Protein AF-A0A955LQI9-F1 (afdb_monomer)

Mean predicted aligned error: 2.74 Å

Sequence (121 aa):
MIKDRIQRLIEAYTDDREILDLICSAVKACHKYIAAVVDSELVIMTAKHTLDPDDYRTAVSEADKKRTLVHNNLISEVGILNRLCVKAGVPVVFEGNIGNRVEVGELAKVLTYQLYDARRM

Nearest PDB structures (foldseek):
  2rdc-assembly1_A  TM=7.954E-01  e=1.177E-04  Geobacter sulfurreducens PCA
  1sj7-assembly2_B  TM=5.531E-01  e=3.960E-01  Mus musculus
  3mxz-assembly1_A  TM=4.331E-01  e=1.523E-01  Arabidopsis thaliana
  1ez3-assembly1_A  TM=5.678E-01  e=3.680E+00  Rattus norvegicus
  5xns-assembly1_A  TM=5.152E-01  e=5.627E+00  Pyrococcus furiosus DSM 3638

Secondary structure (DSSP, 8-state):
-HHHHHHHHHHHTTT-HHHHHHHHHHHHHHHHHHHHHHHHHHHHHHHHHHS-HHHHHHHHHHHHHHHHHHHHHHHHHHHHHHHHHHHHTS--S--S-TT-HHHHHHHHHHHHHHHHHT---

Structure (mmCIF, N/CA/C/O backbone):
data_AF-A0A955LQI9-F1
#
_entry.id   AF-A0A955LQI9-F1
#
loop_
_atom_site.group_PDB
_atom_site.id
_atom_site.type_symbol
_atom_site.label_atom_id
_atom_site.label_alt_id
_atom_site.label_comp_id
_atom_site.label_asym_id
_atom_site.label_entity_id
_atom_site.label_seq_id
_atom_site.pdbx_PDB_ins_code
_atom_site.Cartn_x
_atom_site.Cartn_y
_atom_site.Cartn_z
_atom_site.occupancy
_atom_site.B_iso_or_equiv
_atom_site.auth_seq_id
_atom_site.auth_comp_id
_atom_site.auth_asym_id
_atom_site.auth_atom_id
_atom_site.pdbx_PDB_model_num
ATOM 1 N N . MET A 1 1 ? -8.921 -13.389 8.782 1.00 91.00 1 MET A N 1
ATOM 2 C CA . MET A 1 1 ? -8.196 -12.790 7.636 1.00 91.00 1 MET A CA 1
ATOM 3 C C . MET A 1 1 ? -7.676 -11.404 8.018 1.00 91.00 1 MET A C 1
ATOM 5 O O . MET A 1 1 ? -8.140 -10.863 9.018 1.00 91.00 1 MET A O 1
ATOM 9 N N . ILE A 1 2 ? -6.728 -10.823 7.268 1.00 94.75 2 ILE A N 1
ATOM 10 C CA . ILE A 1 2 ? -6.221 -9.460 7.548 1.00 94.75 2 ILE A CA 1
ATOM 11 C C . ILE A 1 2 ? -7.354 -8.449 7.359 1.00 94.75 2 ILE A C 1
ATOM 13 O O . ILE A 1 2 ? -7.557 -7.586 8.208 1.00 94.75 2 ILE A O 1
ATOM 17 N N . LYS A 1 3 ? -8.163 -8.6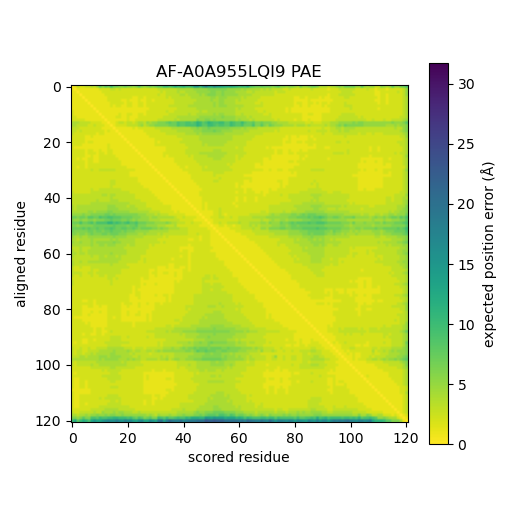23 6.306 1.00 95.56 3 LYS A N 1
ATOM 18 C CA . LYS A 1 3 ? -9.377 -7.834 6.077 1.00 95.56 3 LYS A CA 1
ATOM 19 C C . LYS A 1 3 ? -10.298 -7.804 7.306 1.00 95.56 3 LYS A C 1
ATOM 21 O O . LYS A 1 3 ? -10.766 -6.736 7.673 1.00 95.56 3 LYS A O 1
ATOM 26 N N . ASP A 1 4 ? -10.511 -8.934 7.984 1.00 96.38 4 ASP A N 1
ATOM 27 C CA . ASP A 1 4 ? -11.376 -8.980 9.177 1.00 96.38 4 ASP A CA 1
ATOM 28 C C . ASP A 1 4 ? -10.779 -8.216 10.366 1.00 96.38 4 ASP A C 1
ATOM 30 O O . ASP A 1 4 ? -11.507 -7.744 11.233 1.00 96.38 4 ASP A O 1
ATOM 34 N N . ARG A 1 5 ? -9.446 -8.119 10.455 1.00 97.06 5 ARG A N 1
ATOM 35 C CA . ARG A 1 5 ? -8.772 -7.303 11.479 1.00 97.06 5 ARG A CA 1
ATOM 36 C C . ARG A 1 5 ? -8.961 -5.813 11.182 1.00 97.06 5 ARG A C 1
ATOM 38 O O . ARG A 1 5 ? -9.276 -5.057 12.092 1.00 97.06 5 ARG A O 1
ATOM 45 N N . ILE A 1 6 ? -8.864 -5.419 9.909 1.00 97.38 6 ILE A N 1
ATOM 46 C CA . ILE A 1 6 ? -9.195 -4.058 9.455 1.00 97.38 6 ILE A CA 1
ATOM 47 C C . ILE A 1 6 ? -10.665 -3.726 9.731 1.00 97.38 6 ILE A C 1
ATOM 49 O O . ILE A 1 6 ? -10.950 -2.658 10.258 1.00 97.38 6 ILE A O 1
ATOM 53 N N . GLN A 1 7 ? -11.589 -4.643 9.436 1.00 96.88 7 GLN A N 1
ATOM 54 C CA . GLN A 1 7 ? -13.018 -4.452 9.692 1.00 96.88 7 GLN A CA 1
ATOM 55 C C . GLN A 1 7 ? -13.301 -4.205 11.182 1.00 96.88 7 GLN A C 1
ATOM 57 O O . GLN A 1 7 ? -13.976 -3.239 11.517 1.00 96.88 7 GLN A O 1
ATOM 62 N N . ARG A 1 8 ? -12.709 -5.007 12.078 1.00 97.62 8 ARG A N 1
ATOM 63 C CA . ARG A 1 8 ? -12.818 -4.789 13.532 1.00 97.62 8 ARG A CA 1
ATOM 64 C C . ARG A 1 8 ? -12.262 -3.436 13.970 1.00 97.62 8 ARG A C 1
ATOM 66 O O . ARG A 1 8 ? -12.823 -2.803 14.854 1.00 97.62 8 ARG A O 1
ATOM 73 N N . LEU A 1 9 ? -11.152 -3.000 13.373 1.00 98.12 9 LEU A N 1
ATOM 74 C CA . LEU A 1 9 ? -10.575 -1.690 13.670 1.00 98.12 9 LEU A CA 1
ATOM 75 C C . LEU A 1 9 ? -11.504 -0.550 13.228 1.00 98.12 9 LEU A C 1
ATOM 77 O O . LEU A 1 9 ? -11.673 0.410 13.969 1.00 98.12 9 LEU A O 1
ATOM 81 N N . ILE A 1 10 ? -12.117 -0.670 12.047 1.00 98.06 10 ILE A N 1
ATOM 82 C CA . ILE A 1 10 ? -13.113 0.287 11.545 1.00 98.06 10 ILE A CA 1
ATOM 83 C C . ILE A 1 10 ? -14.312 0.357 12.499 1.00 98.06 10 ILE A C 1
ATOM 85 O O . ILE A 1 10 ? -14.731 1.447 12.871 1.00 98.06 10 ILE A O 1
ATOM 89 N N . GLU A 1 11 ? -14.828 -0.791 12.938 1.00 98.06 11 GLU A N 1
ATOM 90 C CA . GLU A 1 11 ? -15.950 -0.867 13.884 1.00 98.06 11 GLU A CA 1
ATOM 91 C C . GLU A 1 11 ? -15.620 -0.218 15.234 1.00 98.06 11 GLU A C 1
ATOM 93 O O . GLU A 1 11 ? -16.458 0.480 15.799 1.00 98.06 11 GLU A O 1
ATOM 98 N N . ALA A 1 12 ? -14.387 -0.376 15.726 1.00 98.06 12 ALA A N 1
ATOM 99 C CA . ALA A 1 12 ? -13.943 0.240 16.976 1.00 98.06 12 ALA A CA 1
ATOM 100 C C . ALA A 1 12 ? -13.844 1.778 16.919 1.00 98.06 12 ALA A C 1
ATOM 102 O O . ALA A 1 12 ? -13.828 2.425 17.964 1.00 98.06 12 ALA A O 1
ATOM 103 N N . TYR A 1 13 ? -13.788 2.357 15.718 1.00 97.94 13 TYR A N 1
ATOM 104 C CA . TYR A 1 13 ? -13.705 3.799 15.479 1.00 97.94 13 TYR A CA 1
ATOM 105 C C . TYR A 1 13 ? -14.885 4.320 14.644 1.00 97.94 13 TYR A C 1
ATOM 107 O O . TYR A 1 13 ? -14.755 5.329 13.958 1.00 97.94 13 TYR A O 1
ATOM 115 N N . THR A 1 14 ? -16.044 3.650 14.685 1.00 96.50 14 THR A N 1
ATOM 116 C CA . THR A 1 14 ? -17.167 3.940 13.773 1.00 96.50 14 THR A CA 1
ATOM 117 C C . THR A 1 14 ? -17.687 5.383 13.834 1.00 96.50 14 THR A C 1
ATOM 119 O O . THR A 1 14 ? -18.210 5.874 12.836 1.00 96.50 14 THR A O 1
ATOM 122 N N . ASP A 1 15 ? -17.523 6.061 14.972 1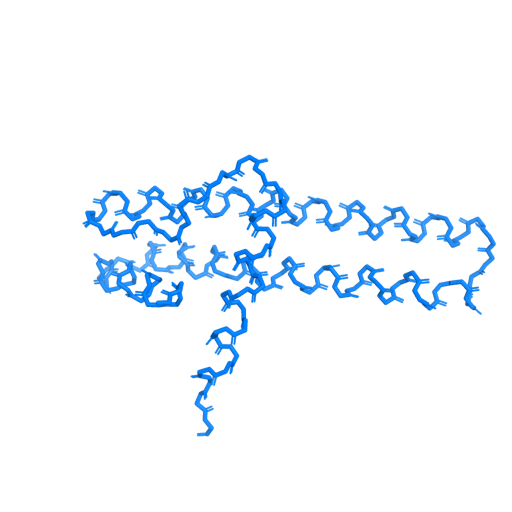.00 96.62 15 ASP A N 1
ATOM 123 C CA . ASP A 1 15 ? -17.975 7.442 15.190 1.00 96.62 15 ASP A CA 1
ATOM 124 C C . ASP A 1 15 ? -16.843 8.481 15.050 1.00 96.62 15 ASP A C 1
ATOM 126 O O . ASP A 1 15 ? -17.084 9.683 15.162 1.00 96.62 15 ASP A O 1
ATOM 130 N N . ASP A 1 16 ? -15.608 8.044 14.779 1.00 97.88 16 ASP A N 1
ATOM 131 C CA . ASP A 1 16 ? -14.435 8.911 14.638 1.00 97.88 16 ASP A CA 1
ATOM 132 C C . ASP A 1 16 ? -14.003 9.004 13.170 1.00 97.88 16 ASP A C 1
ATOM 134 O O . ASP A 1 16 ? -13.181 8.235 12.665 1.00 97.88 16 ASP A O 1
ATOM 138 N N . ARG A 1 17 ? -14.577 9.979 12.460 1.00 97.38 17 ARG A N 1
ATOM 139 C CA . ARG A 1 17 ? -14.330 10.175 11.026 1.00 97.38 17 ARG A CA 1
ATOM 140 C C . ARG A 1 17 ? -12.855 10.413 10.695 1.00 97.38 17 ARG A C 1
ATOM 142 O O . ARG A 1 17 ? -12.389 9.920 9.671 1.00 97.38 17 ARG A O 1
ATOM 149 N N . GLU A 1 18 ? -12.128 11.147 11.534 1.00 98.06 18 GLU A N 1
ATOM 150 C CA . GLU A 1 18 ? -10.716 11.454 11.284 1.00 98.06 18 GLU A CA 1
ATOM 151 C C . GLU A 1 18 ? -9.861 10.186 11.367 1.00 98.06 18 GLU A C 1
ATOM 153 O O . GLU A 1 18 ? -9.005 9.944 10.509 1.00 98.06 18 GLU A O 1
ATOM 158 N N . ILE A 1 19 ? -10.134 9.326 12.353 1.00 98.06 19 ILE A N 1
ATOM 159 C CA . ILE A 1 19 ? -9.455 8.035 12.466 1.00 98.06 19 ILE A CA 1
ATOM 160 C C . ILE A 1 19 ? -9.864 7.093 11.328 1.00 98.06 19 ILE A C 1
ATOM 162 O O . ILE A 1 19 ? -9.003 6.397 10.785 1.00 98.06 19 ILE A O 1
ATOM 166 N N . LEU A 1 20 ? -11.130 7.088 10.905 1.00 98.44 20 LEU A N 1
ATOM 167 C CA . LEU A 1 20 ? -11.571 6.299 9.749 1.00 98.44 20 LEU A CA 1
ATOM 168 C C . LEU A 1 20 ? -10.865 6.722 8.451 1.00 98.44 20 LEU A C 1
ATOM 170 O O . LEU A 1 20 ? -10.429 5.858 7.681 1.00 98.44 20 LEU A O 1
ATOM 174 N N . ASP A 1 21 ? -10.689 8.025 8.224 1.00 98.12 21 ASP A N 1
ATOM 175 C CA . ASP A 1 21 ? -9.942 8.550 7.076 1.00 98.12 21 ASP A CA 1
ATOM 176 C C . ASP A 1 21 ? -8.462 8.139 7.138 1.00 98.12 21 ASP A C 1
ATOM 178 O O . ASP A 1 21 ? -7.882 7.727 6.124 1.00 98.12 21 ASP A O 1
ATOM 182 N N . LEU A 1 22 ? -7.865 8.153 8.334 1.00 97.88 22 LEU A N 1
ATOM 183 C CA . LEU A 1 22 ? -6.503 7.674 8.562 1.00 97.88 22 LEU A CA 1
ATOM 184 C C . LEU A 1 22 ? -6.363 6.168 8.280 1.00 97.88 22 LEU A C 1
ATOM 186 O O . LEU A 1 22 ? -5.446 5.765 7.563 1.00 97.88 22 LEU A O 1
ATOM 190 N N . ILE A 1 23 ? -7.291 5.336 8.770 1.00 98.25 23 ILE A N 1
ATOM 191 C CA . ILE A 1 23 ? -7.325 3.890 8.484 1.00 98.25 23 ILE A CA 1
ATOM 192 C C . ILE A 1 23 ? -7.438 3.659 6.973 1.00 98.25 23 ILE A C 1
ATOM 194 O O . ILE A 1 23 ? -6.697 2.852 6.408 1.00 98.25 23 ILE A O 1
ATOM 198 N N . CYS A 1 24 ? -8.326 4.388 6.295 1.00 97.62 24 CYS A N 1
ATOM 199 C CA . CYS A 1 24 ? -8.505 4.298 4.848 1.00 97.62 24 CYS A CA 1
ATOM 200 C C . CYS A 1 24 ? -7.223 4.675 4.087 1.00 97.62 24 CYS A C 1
ATOM 202 O O . CYS A 1 24 ? -6.828 3.968 3.154 1.00 97.62 24 CYS A O 1
ATOM 204 N N . SER A 1 25 ? -6.540 5.752 4.492 1.00 97.56 25 SER A N 1
ATOM 205 C CA . SER A 1 25 ? -5.250 6.157 3.916 1.00 97.56 25 SER A CA 1
ATOM 206 C C . SER A 1 25 ? -4.183 5.073 4.089 1.00 97.56 25 SER A C 1
ATOM 208 O O . SER A 1 25 ? -3.519 4.699 3.115 1.00 97.56 25 SER A O 1
ATOM 210 N N . ALA A 1 26 ? -4.081 4.503 5.290 1.00 97.19 26 ALA A N 1
ATOM 211 C CA . ALA A 1 26 ? -3.118 3.454 5.590 1.00 97.19 26 ALA A CA 1
ATOM 212 C C . ALA A 1 26 ? -3.387 2.173 4.783 1.00 97.19 26 ALA A C 1
ATOM 214 O O . ALA A 1 26 ? -2.473 1.598 4.194 1.00 97.19 26 ALA A O 1
ATOM 215 N N . VAL A 1 27 ? -4.652 1.758 4.650 1.00 97.62 27 VAL A N 1
ATOM 216 C CA . VAL A 1 27 ? -5.035 0.617 3.799 1.00 97.62 27 VAL A CA 1
ATOM 217 C C . VAL A 1 27 ? -4.727 0.894 2.323 1.00 97.62 27 VAL A C 1
ATOM 219 O O . VAL A 1 27 ? -4.231 0.012 1.619 1.00 97.62 27 VAL A O 1
ATOM 222 N N . LYS A 1 28 ? -4.939 2.125 1.837 1.00 98.06 28 LYS A N 1
ATOM 223 C CA . LYS A 1 28 ? -4.553 2.523 0.471 1.00 98.06 28 LYS A CA 1
ATOM 224 C C . LYS A 1 28 ? -3.042 2.443 0.241 1.00 98.06 28 LYS A C 1
ATOM 226 O O . LYS A 1 28 ? -2.633 2.216 -0.897 1.00 98.06 28 LYS A O 1
ATOM 231 N N . ALA A 1 29 ? -2.208 2.598 1.271 1.00 98.19 29 ALA A N 1
ATOM 232 C CA . ALA A 1 29 ? -0.760 2.441 1.140 1.00 98.19 29 ALA A CA 1
ATOM 233 C C . ALA A 1 29 ? -0.361 1.015 0.718 1.00 98.19 29 ALA A C 1
ATOM 235 O O . ALA A 1 29 ? 0.569 0.863 -0.074 1.00 98.19 29 ALA A O 1
ATOM 236 N N . CYS A 1 30 ? -1.107 -0.010 1.149 1.00 97.88 30 CYS A N 1
ATOM 237 C CA . CYS A 1 30 ? -0.920 -1.392 0.694 1.00 97.88 30 CYS A CA 1
ATOM 238 C C . CYS A 1 30 ? -1.110 -1.505 -0.822 1.00 97.88 30 CYS A C 1
ATOM 240 O O . CYS A 1 30 ? -0.221 -1.981 -1.525 1.00 97.88 30 CYS A O 1
ATOM 242 N N . HIS A 1 31 ? -2.228 -0.989 -1.343 1.00 96.94 31 HIS A N 1
ATOM 243 C CA . HIS A 1 31 ? -2.490 -0.984 -2.783 1.00 96.94 31 HIS A CA 1
ATOM 244 C C . HIS A 1 31 ? -1.438 -0.176 -3.558 1.00 96.94 31 HIS A C 1
ATOM 246 O O . HIS A 1 31 ? -0.930 -0.654 -4.570 1.00 96.94 31 HIS A O 1
ATOM 252 N N . LYS A 1 32 ? -1.065 1.016 -3.070 1.00 98.12 32 LYS A N 1
ATOM 253 C CA . LYS A 1 32 ? -0.030 1.855 -3.698 1.00 98.12 32 LYS A CA 1
ATOM 254 C C . LYS A 1 32 ? 1.305 1.122 -3.814 1.00 98.12 32 LYS A C 1
ATOM 256 O O . LYS A 1 32 ? 1.974 1.251 -4.835 1.00 98.12 32 LYS A O 1
ATOM 261 N N . TYR A 1 33 ? 1.691 0.355 -2.794 1.00 98.31 33 TYR A N 1
ATOM 262 C CA . TYR A 1 33 ? 2.902 -0.458 -2.849 1.00 98.31 33 TYR A CA 1
ATOM 263 C C . TYR A 1 33 ? 2.808 -1.560 -3.906 1.00 98.31 33 TYR A C 1
ATOM 265 O O . TYR A 1 33 ? 3.724 -1.688 -4.714 1.00 98.31 33 TYR A O 1
ATOM 273 N N . ILE A 1 34 ? 1.694 -2.295 -3.965 1.00 98.31 34 ILE A N 1
ATOM 274 C CA . ILE A 1 34 ? 1.493 -3.329 -4.992 1.00 98.31 34 ILE A CA 1
ATOM 275 C C . ILE A 1 34 ? 1.513 -2.730 -6.401 1.00 98.31 34 ILE A C 1
ATOM 277 O O . ILE A 1 34 ? 2.183 -3.272 -7.276 1.00 98.31 34 ILE A O 1
ATOM 281 N N . ALA A 1 35 ? 0.864 -1.584 -6.609 1.00 97.88 35 ALA A N 1
ATOM 282 C CA . ALA A 1 35 ? 0.930 -0.862 -7.875 1.00 97.88 35 ALA A CA 1
ATOM 283 C C . ALA A 1 35 ? 2.373 -0.459 -8.224 1.00 97.88 35 ALA A C 1
ATOM 285 O O . ALA A 1 35 ? 2.819 -0.708 -9.335 1.00 97.88 35 ALA A O 1
ATOM 286 N N . ALA A 1 36 ? 3.138 0.076 -7.265 1.00 98.19 36 ALA A N 1
ATOM 287 C CA . ALA A 1 36 ? 4.535 0.443 -7.491 1.00 98.19 36 ALA A CA 1
ATOM 288 C C . ALA A 1 36 ? 5.424 -0.765 -7.834 1.00 98.19 36 ALA A C 1
ATOM 290 O O . ALA A 1 36 ? 6.323 -0.631 -8.655 1.00 98.19 36 ALA A O 1
ATOM 291 N N . VAL A 1 37 ? 5.179 -1.937 -7.235 1.00 98.12 37 VAL A N 1
ATOM 292 C CA . VAL A 1 37 ? 5.875 -3.181 -7.603 1.00 98.12 37 VAL A CA 1
ATOM 293 C C . VAL A 1 37 ? 5.564 -3.556 -9.050 1.00 98.12 37 VAL A C 1
ATOM 295 O O . VAL A 1 37 ? 6.491 -3.783 -9.820 1.00 98.12 37 VAL A O 1
ATOM 298 N N . VAL A 1 38 ? 4.284 -3.574 -9.434 1.00 98.00 38 VAL A N 1
ATOM 299 C CA . VAL A 1 38 ? 3.867 -3.895 -10.809 1.00 98.00 38 VAL A CA 1
ATOM 300 C C . VAL A 1 38 ? 4.457 -2.899 -11.810 1.00 98.00 38 VAL A C 1
ATOM 302 O O . VAL A 1 38 ? 5.036 -3.324 -12.807 1.00 98.00 38 VAL A O 1
ATOM 305 N N . ASP A 1 39 ? 4.383 -1.597 -11.524 1.00 97.19 39 ASP A N 1
ATOM 306 C CA . ASP A 1 39 ? 4.987 -0.543 -12.346 1.00 97.19 39 ASP A CA 1
ATOM 307 C C . ASP A 1 39 ? 6.490 -0.789 -12.546 1.00 97.19 39 ASP A C 1
ATOM 309 O O . ASP A 1 39 ? 6.987 -0.703 -13.668 1.00 97.19 39 ASP A O 1
ATOM 313 N N . SER A 1 40 ? 7.226 -1.107 -11.473 1.00 96.50 40 SER A N 1
ATOM 314 C CA . SER A 1 40 ? 8.667 -1.370 -11.556 1.00 96.50 40 SER A CA 1
ATOM 315 C C . SER A 1 40 ? 8.990 -2.575 -12.434 1.00 96.50 40 SER A C 1
ATOM 317 O O . SER A 1 40 ? 9.888 -2.487 -13.271 1.00 96.50 40 SER A O 1
ATOM 319 N N . GLU A 1 41 ? 8.259 -3.679 -12.276 1.00 97.12 41 GLU A N 1
ATOM 320 C CA . GLU A 1 41 ? 8.456 -4.873 -13.106 1.00 97.12 41 GLU A CA 1
ATOM 321 C C . GLU A 1 41 ? 8.140 -4.581 -14.580 1.00 97.12 41 GLU A C 1
ATOM 323 O O . GLU A 1 41 ? 8.906 -4.959 -15.468 1.00 97.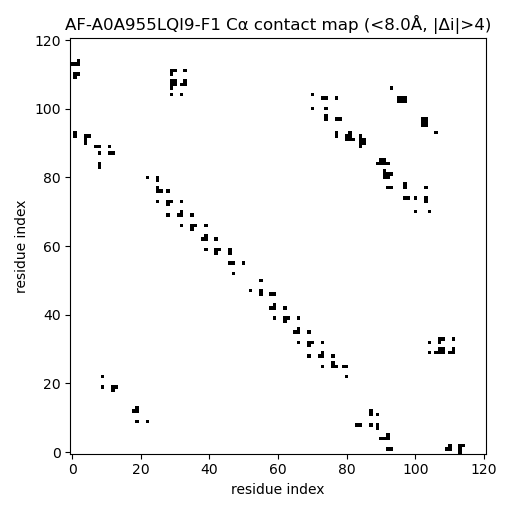12 41 GLU A O 1
ATOM 328 N N . LEU A 1 42 ? 7.073 -3.825 -14.860 1.00 96.94 42 LEU A N 1
ATOM 329 C CA . LEU A 1 42 ? 6.731 -3.412 -16.223 1.00 96.94 42 LEU A CA 1
ATOM 330 C C . LEU A 1 42 ? 7.812 -2.526 -16.852 1.00 96.94 42 LEU A C 1
ATOM 332 O O . LEU A 1 42 ? 8.150 -2.727 -18.021 1.00 96.94 42 LEU A O 1
ATOM 336 N N . VAL A 1 43 ? 8.392 -1.587 -16.097 1.00 96.88 43 VAL A N 1
ATOM 337 C CA . VAL A 1 43 ? 9.520 -0.768 -16.572 1.00 96.88 43 VAL A CA 1
ATOM 338 C C . VAL A 1 43 ? 10.699 -1.663 -16.945 1.00 96.88 43 VAL A C 1
ATOM 340 O O . VAL A 1 43 ? 11.206 -1.553 -18.057 1.00 96.88 43 VAL A O 1
ATOM 343 N N . ILE A 1 44 ? 11.095 -2.602 -16.082 1.00 94.38 44 ILE A N 1
ATOM 344 C CA . ILE A 1 44 ? 12.214 -3.522 -16.356 1.00 94.38 44 ILE A CA 1
ATOM 345 C C . ILE A 1 44 ? 11.941 -4.361 -17.614 1.00 94.38 44 ILE A C 1
ATOM 347 O O . ILE A 1 44 ? 12.823 -4.542 -18.457 1.00 94.38 44 ILE A O 1
ATOM 351 N N . MET A 1 45 ? 10.713 -4.859 -17.766 1.00 95.06 45 MET A N 1
ATOM 352 C CA . MET A 1 45 ? 10.321 -5.696 -18.899 1.00 95.06 45 MET A CA 1
ATOM 353 C C . MET A 1 45 ? 10.293 -4.938 -20.229 1.00 95.06 45 MET A C 1
ATOM 355 O O . MET A 1 45 ? 10.636 -5.520 -21.258 1.00 95.06 45 MET A O 1
ATOM 359 N N . THR A 1 46 ? 9.872 -3.672 -20.223 1.00 95.94 46 THR A N 1
ATOM 360 C CA . THR A 1 46 ? 9.638 -2.890 -21.448 1.00 95.94 46 THR A CA 1
ATOM 361 C C . THR A 1 46 ? 10.839 -2.037 -21.844 1.00 95.94 46 THR A C 1
ATOM 363 O O . THR A 1 46 ? 11.226 -2.053 -23.011 1.00 95.94 46 THR A O 1
ATOM 366 N N . ALA A 1 47 ? 11.495 -1.376 -20.886 1.00 94.88 47 ALA A N 1
ATOM 367 C CA . ALA A 1 47 ? 12.575 -0.422 -21.137 1.00 94.88 47 ALA A CA 1
ATOM 368 C C . ALA A 1 47 ? 13.764 -1.043 -21.883 1.00 94.88 47 ALA A C 1
ATOM 370 O O . ALA A 1 47 ? 14.342 -0.399 -22.752 1.00 94.88 47 ALA A O 1
ATOM 371 N N . LYS A 1 48 ? 14.084 -2.318 -21.623 1.00 91.88 48 LYS A N 1
ATOM 372 C CA . LYS A 1 48 ? 15.153 -3.049 -22.333 1.00 91.88 48 LYS A CA 1
ATOM 373 C C . LYS A 1 48 ? 14.934 -3.170 -23.848 1.00 91.88 48 LYS A C 1
ATOM 375 O O . LYS A 1 48 ? 15.857 -3.534 -24.568 1.00 91.88 48 LYS A O 1
ATOM 380 N N . HIS A 1 49 ? 13.705 -2.955 -24.317 1.00 95.12 49 HIS A N 1
ATOM 381 C CA . HIS A 1 49 ? 13.323 -3.047 -25.725 1.00 95.12 49 HIS A CA 1
ATOM 382 C C . HIS A 1 49 ? 13.094 -1.678 -26.368 1.00 95.12 49 HIS A C 1
ATOM 384 O O . HIS A 1 49 ? 13.016 -1.597 -27.591 1.00 95.12 49 HIS A O 1
ATOM 390 N N . THR A 1 50 ? 12.955 -0.622 -25.565 1.00 94.69 50 THR A N 1
ATOM 391 C CA . THR A 1 50 ? 12.535 0.704 -26.037 1.00 94.69 50 THR A CA 1
ATOM 392 C C . THR A 1 50 ? 13.561 1.800 -25.780 1.00 94.69 50 THR A C 1
ATOM 394 O O . THR A 1 50 ? 13.446 2.858 -26.387 1.00 94.69 50 THR A O 1
ATOM 397 N N . LEU A 1 51 ? 14.525 1.576 -24.884 1.00 95.81 51 LEU A N 1
ATOM 398 C CA . LEU A 1 51 ? 15.538 2.551 -24.486 1.00 95.81 51 LEU A CA 1
ATOM 399 C C . LEU A 1 51 ? 16.940 2.051 -24.827 1.00 95.81 51 LEU A C 1
ATOM 401 O O . LEU A 1 51 ? 17.185 0.845 -24.928 1.00 95.81 51 LEU A O 1
ATOM 405 N N . ASP A 1 52 ? 17.866 2.991 -24.974 1.00 96.62 52 ASP A N 1
ATOM 406 C CA . ASP A 1 52 ? 19.284 2.674 -25.051 1.00 96.62 52 ASP A CA 1
ATOM 407 C C . ASP A 1 52 ? 19.829 2.222 -23.670 1.00 96.62 52 ASP A C 1
ATOM 409 O O . ASP A 1 52 ? 19.128 2.299 -22.654 1.00 96.62 52 ASP A O 1
ATOM 413 N N . PRO A 1 53 ? 21.063 1.689 -23.587 1.00 95.19 53 PRO A N 1
ATOM 414 C CA . PRO A 1 53 ? 21.585 1.130 -22.340 1.00 95.19 53 PRO A CA 1
ATOM 415 C C . PRO A 1 53 ? 21.719 2.110 -21.166 1.00 95.19 53 PRO A C 1
ATOM 417 O O . PRO A 1 53 ? 21.752 1.655 -20.016 1.00 95.19 53 PRO A O 1
ATOM 420 N N . ASP A 1 54 ? 21.859 3.411 -21.419 1.00 96.81 54 ASP A N 1
ATOM 421 C CA . ASP A 1 54 ? 22.047 4.419 -20.368 1.00 96.81 54 ASP A CA 1
ATOM 422 C C . ASP A 1 54 ? 20.690 4.937 -19.871 1.00 96.81 54 ASP A C 1
ATOM 424 O O . ASP A 1 54 ? 20.453 4.978 -18.656 1.00 96.81 54 ASP A O 1
ATOM 428 N N . ASP A 1 55 ? 19.749 5.186 -20.784 1.00 97.12 55 ASP A N 1
ATOM 429 C CA . ASP A 1 55 ? 18.359 5.510 -20.458 1.00 97.12 55 ASP A CA 1
ATOM 430 C C . ASP A 1 55 ? 17.663 4.333 -19.760 1.00 97.12 55 ASP A C 1
ATOM 432 O O . ASP A 1 55 ? 16.940 4.526 -18.780 1.00 97.12 55 ASP A O 1
ATOM 436 N N . TYR A 1 56 ? 17.940 3.092 -20.179 1.00 96.56 56 TYR A N 1
ATOM 437 C CA . TYR A 1 56 ? 17.463 1.882 -19.500 1.00 96.56 56 TYR A CA 1
ATOM 438 C C . TYR A 1 56 ? 17.909 1.838 -18.034 1.00 96.56 56 TYR A C 1
ATOM 440 O O . TYR A 1 56 ? 17.094 1.618 -17.133 1.00 96.56 56 TYR A O 1
ATOM 448 N N . ARG A 1 57 ? 19.204 2.064 -17.775 1.00 96.12 57 ARG A N 1
ATOM 449 C CA . ARG A 1 57 ? 19.749 2.068 -16.408 1.00 96.12 57 ARG A CA 1
ATOM 450 C C . ARG A 1 57 ? 19.111 3.162 -15.557 1.00 96.12 57 ARG A C 1
ATOM 452 O O . ARG A 1 57 ? 18.796 2.915 -14.390 1.00 96.12 57 ARG A O 1
ATOM 459 N N . THR A 1 58 ? 18.884 4.333 -16.144 1.00 97.62 58 THR A N 1
ATOM 460 C CA . THR A 1 58 ? 18.215 5.454 -15.480 1.00 97.62 58 THR A CA 1
ATOM 461 C C . THR A 1 58 ? 16.772 5.099 -15.124 1.00 97.62 58 THR A C 1
ATOM 463 O O . THR A 1 58 ? 16.406 5.173 -13.951 1.00 97.62 58 THR A O 1
ATOM 466 N N . ALA A 1 59 ? 15.989 4.595 -16.082 1.00 97.00 59 ALA A N 1
ATOM 467 C CA . ALA A 1 59 ? 14.594 4.211 -15.873 1.00 97.00 59 ALA A CA 1
ATOM 468 C C . ALA A 1 59 ? 14.430 3.129 -14.791 1.00 97.00 59 ALA A C 1
ATOM 470 O O . ALA A 1 59 ? 13.572 3.245 -13.912 1.00 97.00 59 ALA A O 1
ATOM 471 N N . VAL A 1 60 ? 15.282 2.097 -14.797 1.00 96.12 60 VAL A N 1
ATOM 472 C CA . VAL A 1 60 ? 15.266 1.046 -13.764 1.00 96.12 60 VAL A CA 1
ATOM 473 C C . VAL A 1 60 ? 15.627 1.614 -12.389 1.00 96.12 60 VAL A C 1
ATOM 475 O O . VAL A 1 60 ? 14.978 1.279 -11.395 1.00 96.12 60 VAL A O 1
ATOM 478 N N . SER A 1 61 ? 16.622 2.505 -12.312 1.00 97.44 61 SER A N 1
ATOM 479 C CA . SER A 1 61 ? 17.004 3.157 -11.054 1.00 97.44 61 SER A CA 1
ATOM 480 C C . SER A 1 61 ? 15.878 4.027 -10.489 1.00 97.44 61 SER A C 1
ATOM 482 O O . SER A 1 61 ? 15.609 3.993 -9.288 1.00 97.44 61 SER A O 1
ATOM 484 N N . GLU A 1 62 ? 15.195 4.797 -11.334 1.00 97.25 62 GLU A N 1
ATOM 485 C CA . GLU A 1 62 ? 14.061 5.631 -10.929 1.00 97.25 62 GLU A CA 1
ATOM 486 C C . GLU A 1 62 ? 12.869 4.795 -10.460 1.00 97.25 62 GLU A C 1
ATOM 488 O O . GLU A 1 62 ? 12.271 5.095 -9.419 1.00 97.25 62 GLU A O 1
ATOM 493 N N . ALA A 1 63 ? 12.564 3.707 -11.171 1.00 96.81 63 ALA A N 1
ATOM 494 C CA . ALA A 1 63 ? 11.519 2.772 -10.785 1.00 96.81 63 ALA A CA 1
ATOM 495 C C . ALA A 1 63 ? 11.800 2.138 -9.411 1.00 96.81 63 ALA A C 1
ATOM 497 O O . ALA A 1 63 ? 10.906 2.097 -8.561 1.00 96.81 63 ALA A O 1
ATOM 498 N N . ASP A 1 64 ? 13.037 1.703 -9.154 1.00 95.88 64 ASP A N 1
ATOM 499 C CA . ASP A 1 64 ? 13.421 1.132 -7.860 1.00 95.88 64 ASP A CA 1
ATOM 500 C C . ASP A 1 64 ? 13.376 2.165 -6.721 1.00 95.88 64 ASP A C 1
ATOM 502 O O . ASP A 1 64 ? 12.850 1.880 -5.638 1.00 95.88 64 ASP A O 1
ATOM 506 N N . LYS A 1 65 ? 13.836 3.401 -6.968 1.00 97.81 65 LYS A N 1
ATOM 507 C CA . LYS A 1 65 ? 13.730 4.511 -6.004 1.00 97.81 65 LYS A CA 1
ATOM 508 C C . LYS A 1 65 ? 12.274 4.790 -5.633 1.00 97.81 65 LYS A C 1
ATOM 510 O O . LYS A 1 65 ? 11.953 4.881 -4.445 1.00 97.81 65 LYS A O 1
ATOM 515 N N . LYS A 1 66 ? 11.382 4.877 -6.629 1.00 97.50 66 LYS A N 1
ATOM 516 C CA . LYS A 1 66 ? 9.937 5.074 -6.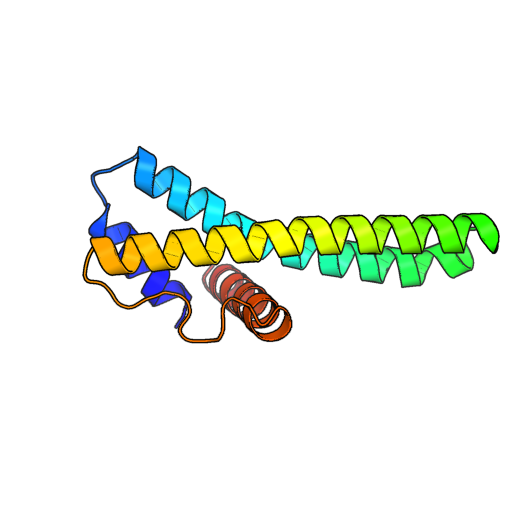419 1.00 97.50 66 LYS A CA 1
ATOM 517 C C . LYS A 1 66 ? 9.355 3.939 -5.575 1.00 97.50 66 LYS A C 1
ATOM 519 O O . LYS A 1 66 ? 8.703 4.206 -4.566 1.00 97.50 66 LYS A O 1
ATOM 524 N N . ARG A 1 67 ? 9.634 2.680 -5.932 1.00 97.69 67 ARG A N 1
ATOM 525 C CA . ARG A 1 67 ? 9.182 1.498 -5.177 1.00 97.69 67 ARG A CA 1
ATOM 526 C C . ARG A 1 67 ? 9.670 1.524 -3.731 1.00 97.69 67 ARG A C 1
ATOM 528 O O . ARG A 1 67 ? 8.890 1.276 -2.813 1.00 97.69 67 ARG A O 1
ATOM 535 N N . THR A 1 68 ? 10.938 1.863 -3.514 1.00 97.88 68 THR A N 1
ATOM 536 C CA . THR A 1 68 ? 11.548 1.955 -2.181 1.00 97.88 68 THR A CA 1
ATOM 537 C C . THR A 1 68 ? 10.885 3.029 -1.324 1.00 97.88 68 THR A C 1
ATOM 539 O O . THR A 1 68 ? 10.574 2.768 -0.159 1.00 97.88 68 THR A O 1
ATOM 542 N N . LEU A 1 69 ? 10.611 4.203 -1.898 1.00 98.19 69 LEU A N 1
ATOM 543 C CA . LEU A 1 69 ? 9.913 5.293 -1.219 1.00 98.19 69 LEU A CA 1
ATOM 544 C C . LEU A 1 69 ? 8.490 4.888 -0.811 1.00 98.19 69 LEU A C 1
ATOM 546 O O . LEU A 1 69 ? 8.106 5.066 0.345 1.00 98.19 69 LEU A O 1
ATOM 550 N N . VAL A 1 70 ? 7.732 4.275 -1.724 1.00 98.19 70 VAL A N 1
ATOM 551 C CA . VAL A 1 70 ? 6.371 3.800 -1.431 1.00 98.19 70 VAL A CA 1
ATOM 552 C C . VAL A 1 70 ? 6.383 2.707 -0.358 1.00 98.19 70 VAL A C 1
ATOM 554 O O . VAL A 1 70 ? 5.530 2.703 0.527 1.00 98.19 70 VAL A O 1
ATOM 557 N N . HIS A 1 71 ? 7.375 1.816 -0.377 1.00 98.19 71 HIS A N 1
ATOM 558 C CA . HIS A 1 71 ? 7.522 0.783 0.644 1.00 98.19 71 HIS A CA 1
ATOM 559 C C . HIS A 1 71 ? 7.849 1.377 2.027 1.00 98.19 71 HIS A C 1
ATOM 561 O O . HIS A 1 71 ? 7.269 0.971 3.030 1.00 98.19 71 HIS A O 1
ATOM 567 N N . ASN A 1 72 ? 8.719 2.387 2.105 1.00 98.00 72 ASN A N 1
ATOM 568 C CA . ASN A 1 72 ? 8.996 3.078 3.372 1.00 98.00 72 ASN A CA 1
ATOM 569 C C . ASN A 1 72 ? 7.727 3.723 3.955 1.00 98.00 72 ASN A C 1
ATOM 571 O O . ASN A 1 72 ? 7.496 3.665 5.167 1.00 98.00 72 ASN A O 1
ATOM 575 N N . ASN A 1 73 ? 6.882 4.292 3.088 1.00 98.06 73 ASN A N 1
ATOM 576 C CA . ASN A 1 73 ? 5.581 4.810 3.497 1.00 98.06 73 ASN A CA 1
ATOM 577 C C . ASN A 1 73 ? 4.671 3.689 4.019 1.00 98.06 73 ASN A C 1
ATOM 579 O O . ASN A 1 73 ? 4.112 3.818 5.101 1.00 98.06 73 ASN A O 1
ATOM 583 N N . LEU A 1 74 ? 4.572 2.565 3.301 1.00 98.38 74 LEU A N 1
ATOM 584 C CA . LEU A 1 74 ? 3.790 1.402 3.730 1.00 98.38 74 LEU A CA 1
ATOM 585 C C . LEU A 1 74 ? 4.179 0.921 5.138 1.00 98.38 74 LEU A C 1
ATOM 587 O O . LEU A 1 74 ? 3.299 0.687 5.960 1.00 98.38 74 LEU A O 1
ATOM 591 N N . ILE A 1 75 ? 5.476 0.812 5.439 1.00 98.19 75 ILE A N 1
ATOM 592 C CA . ILE A 1 75 ? 5.956 0.404 6.772 1.00 98.19 75 ILE A CA 1
ATOM 593 C C . ILE A 1 75 ? 5.433 1.357 7.855 1.00 98.19 75 ILE A C 1
ATOM 595 O O . ILE A 1 75 ? 4.929 0.920 8.892 1.00 98.19 75 ILE A O 1
ATOM 599 N N . SER A 1 76 ? 5.509 2.664 7.597 1.00 97.81 76 SER A N 1
ATOM 600 C CA . SER A 1 76 ? 5.015 3.687 8.525 1.00 97.81 76 SER A CA 1
ATOM 601 C C . SER A 1 76 ? 3.504 3.565 8.757 1.00 97.81 76 SER A C 1
ATOM 603 O O . SER A 1 76 ? 3.051 3.605 9.903 1.00 97.81 76 SER A O 1
ATOM 605 N N . GLU A 1 77 ? 2.739 3.350 7.687 1.00 98.12 77 GLU A N 1
ATOM 606 C CA . GLU A 1 77 ? 1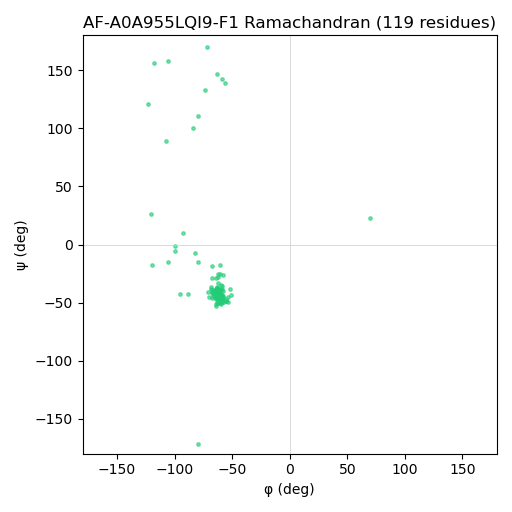.276 3.227 7.698 1.00 98.12 77 GLU A CA 1
ATOM 607 C C . GLU A 1 77 ? 0.794 1.954 8.411 1.00 98.12 77 GLU A C 1
ATOM 609 O O . GLU A 1 77 ? -0.126 2.002 9.228 1.00 98.12 77 GLU A O 1
ATOM 614 N N . VAL A 1 78 ? 1.464 0.816 8.206 1.00 98.06 78 VAL A N 1
ATOM 615 C CA . VAL A 1 78 ? 1.179 -0.419 8.962 1.00 98.06 78 VAL A CA 1
ATOM 616 C C . VAL A 1 78 ? 1.473 -0.216 10.452 1.00 98.06 78 VAL A C 1
ATOM 618 O O . VAL A 1 78 ? 0.711 -0.666 11.310 1.00 98.06 78 VAL A O 1
ATOM 621 N N . GLY A 1 79 ? 2.530 0.534 10.778 1.00 97.69 79 GLY A N 1
ATOM 622 C CA . GLY A 1 79 ? 2.808 0.952 12.149 1.00 97.69 79 GLY A CA 1
ATOM 623 C C . GLY A 1 79 ? 1.687 1.806 12.755 1.00 97.69 79 GLY A C 1
ATOM 624 O O . GLY A 1 79 ? 1.354 1.626 13.927 1.00 97.69 79 GLY A O 1
ATOM 625 N N . ILE A 1 80 ? 1.082 2.713 11.977 1.00 97.56 80 ILE A N 1
ATOM 626 C CA . ILE A 1 80 ? -0.086 3.505 12.402 1.00 97.56 80 ILE A CA 1
ATOM 627 C C . ILE A 1 80 ? -1.273 2.585 12.696 1.00 97.56 80 ILE A C 1
ATOM 629 O O . ILE A 1 80 ? -1.831 2.671 13.790 1.00 97.56 80 ILE A O 1
ATOM 633 N N . LEU A 1 81 ? -1.612 1.672 11.780 1.00 98.06 81 LEU A N 1
ATOM 634 C CA . LEU A 1 81 ? -2.716 0.722 11.964 1.00 98.06 81 LEU A CA 1
ATOM 635 C C . LEU A 1 81 ? -2.559 -0.096 13.247 1.00 98.06 81 LEU A C 1
ATOM 637 O O . LEU A 1 81 ? -3.481 -0.158 14.055 1.00 98.06 81 LEU A O 1
ATOM 641 N N . ASN A 1 82 ? -1.373 -0.661 13.486 1.00 98.19 82 ASN A N 1
ATOM 642 C CA . ASN A 1 82 ? -1.116 -1.434 14.699 1.00 98.19 82 ASN A CA 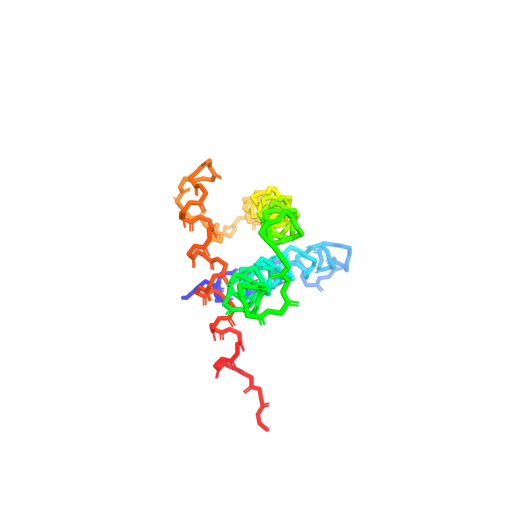1
ATOM 643 C C . ASN A 1 82 ? -1.250 -0.586 15.975 1.00 98.19 82 ASN A C 1
ATOM 645 O O . ASN A 1 82 ? -1.799 -1.064 16.967 1.00 98.19 82 ASN A O 1
ATOM 649 N N . ARG A 1 83 ? -0.802 0.678 15.967 1.00 98.19 83 ARG A N 1
ATOM 650 C CA . ARG A 1 83 ? -0.997 1.585 17.114 1.00 98.19 83 ARG A CA 1
ATOM 651 C C . ARG A 1 83 ? -2.473 1.892 17.363 1.00 98.19 83 ARG A C 1
ATOM 653 O O . ARG A 1 83 ? -2.874 1.956 18.523 1.00 98.19 83 ARG A O 1
ATOM 660 N N . LEU A 1 84 ? -3.268 2.076 16.308 1.00 98.31 84 LEU A N 1
ATOM 661 C CA . LEU A 1 84 ? -4.716 2.266 16.427 1.00 98.31 84 LEU A CA 1
ATOM 662 C C . LEU A 1 84 ? -5.393 1.008 16.990 1.00 98.31 84 LEU A C 1
ATOM 664 O O . LEU A 1 84 ? -6.196 1.123 17.908 1.00 98.31 84 LEU A O 1
ATOM 668 N N . CYS A 1 85 ? -5.002 -0.189 16.537 1.00 98.19 85 CYS A N 1
ATOM 669 C CA . CYS A 1 85 ? -5.491 -1.450 17.104 1.00 98.19 85 CYS A CA 1
ATOM 670 C C . CYS A 1 85 ? -5.249 -1.541 18.613 1.00 98.19 85 CYS A C 1
ATOM 672 O O . CYS A 1 85 ? -6.175 -1.829 19.368 1.00 98.19 85 CYS A O 1
ATOM 674 N N . VAL A 1 86 ? -4.024 -1.239 19.058 1.00 98.19 86 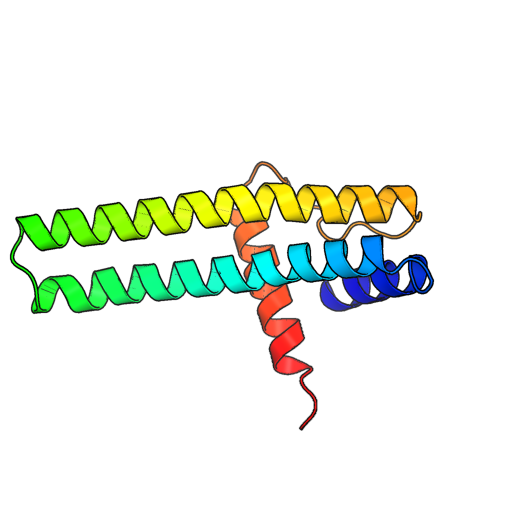VAL A N 1
ATOM 675 C CA . VAL A 1 86 ? -3.667 -1.262 20.485 1.00 98.19 86 VAL A CA 1
ATOM 676 C C . VAL A 1 86 ? -4.504 -0.262 21.284 1.00 98.19 86 VAL A C 1
ATOM 678 O O . VAL A 1 86 ? -5.009 -0.612 22.346 1.00 98.19 86 VAL A O 1
ATOM 681 N N . LYS A 1 87 ? -4.697 0.962 20.773 1.00 98.12 87 LYS A N 1
ATOM 682 C CA . LYS A 1 87 ? -5.524 1.987 21.434 1.00 98.12 87 LYS A CA 1
ATOM 683 C C . LYS A 1 87 ? -6.993 1.578 21.561 1.00 98.12 87 LYS A C 1
ATOM 685 O O . LYS A 1 87 ? -7.612 1.886 22.571 1.00 98.12 87 LYS A O 1
ATOM 690 N N . ALA A 1 88 ? -7.528 0.893 20.556 1.00 97.31 88 ALA A N 1
ATOM 691 C CA . ALA A 1 88 ? -8.899 0.393 20.540 1.00 97.31 88 ALA A CA 1
ATOM 692 C C . ALA A 1 88 ? -9.091 -0.937 21.294 1.00 97.31 88 ALA A C 1
ATOM 694 O O . ALA A 1 88 ? -10.220 -1.398 21.436 1.00 97.31 88 ALA A O 1
ATOM 695 N N . GLY A 1 89 ? -8.013 -1.587 21.750 1.00 97.44 89 GLY A N 1
ATOM 696 C CA . GLY A 1 89 ? -8.090 -2.900 22.395 1.00 97.44 89 GLY A CA 1
ATOM 697 C C . GLY A 1 89 ? -8.466 -4.045 21.445 1.00 97.44 89 GLY A C 1
ATOM 698 O O . GLY A 1 89 ? -8.969 -5.072 21.896 1.00 97.44 89 GLY A O 1
ATOM 699 N N . VAL A 1 90 ? -8.229 -3.891 20.137 1.00 97.69 90 VAL A N 1
ATOM 700 C CA . VAL A 1 90 ? -8.496 -4.925 19.120 1.00 97.69 90 VAL A CA 1
ATOM 701 C C . VAL A 1 90 ? -7.193 -5.579 18.636 1.00 97.69 90 VAL A C 1
ATOM 703 O O . VAL A 1 90 ? -6.122 -4.975 18.747 1.00 97.69 90 VAL A O 1
ATOM 706 N N . PRO A 1 91 ? -7.236 -6.803 18.071 1.00 96.75 91 PRO A N 1
ATOM 707 C CA . PRO A 1 91 ? -6.042 -7.453 17.533 1.00 96.75 91 PRO A CA 1
ATOM 708 C C . PRO A 1 91 ? -5.339 -6.603 16.467 1.00 96.75 91 PRO A C 1
ATOM 710 O O . PRO A 1 91 ? -5.993 -6.021 15.598 1.00 96.75 91 PRO A O 1
ATOM 713 N N . VAL A 1 92 ? -4.005 -6.568 16.512 1.00 97.44 92 VAL A N 1
ATOM 714 C CA . VAL A 1 92 ? -3.182 -5.833 15.541 1.00 97.44 92 VAL A CA 1
ATOM 715 C C . VAL A 1 92 ? -3.342 -6.394 14.131 1.00 97.44 92 VAL A C 1
ATOM 717 O O . VAL A 1 92 ? -3.506 -7.599 13.936 1.00 97.44 92 VAL A O 1
ATOM 720 N N . VAL A 1 93 ? -3.266 -5.521 13.126 1.00 95.94 93 VAL A N 1
ATOM 721 C CA . VAL A 1 93 ? -3.372 -5.917 11.714 1.00 95.94 93 VAL A CA 1
ATOM 722 C C . VAL A 1 93 ? -2.212 -6.834 11.331 1.00 95.94 93 VAL A C 1
ATOM 724 O O . VAL A 1 93 ? -2.432 -7.877 10.711 1.00 95.94 93 VAL A O 1
ATOM 727 N N . PHE A 1 94 ? -0.998 -6.472 11.747 1.00 97.00 94 PHE A N 1
ATOM 728 C CA . PHE A 1 94 ? 0.235 -7.174 11.414 1.00 97.00 94 PHE A CA 1
ATOM 729 C C . PHE A 1 94 ? 0.983 -7.618 12.674 1.00 97.00 94 PHE A C 1
ATOM 731 O O . PHE A 1 94 ? 1.351 -6.789 13.501 1.00 97.00 94 PHE A O 1
ATOM 738 N N . GLU A 1 95 ? 1.214 -8.923 12.804 1.00 95.19 95 GLU A N 1
ATOM 739 C CA . G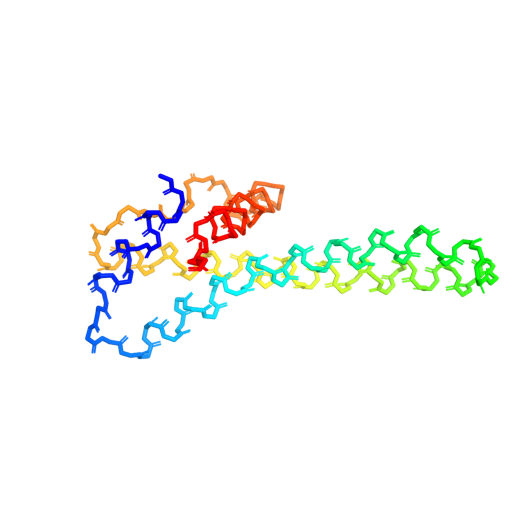LU A 1 95 ? 1.913 -9.541 13.947 1.00 95.19 95 GLU A CA 1
ATOM 740 C C . GLU A 1 95 ? 3.387 -9.854 13.643 1.00 95.19 95 GLU A C 1
ATOM 742 O O . GLU A 1 95 ? 4.118 -10.287 14.530 1.00 95.19 95 GLU A O 1
ATOM 747 N N . GLY A 1 96 ? 3.820 -9.656 12.394 1.00 94.44 96 GLY A N 1
ATOM 748 C CA . GLY A 1 96 ? 5.199 -9.881 11.975 1.00 94.44 96 GLY A CA 1
ATOM 749 C C . GLY A 1 96 ? 6.136 -8.735 12.352 1.00 94.44 96 GLY A C 1
ATOM 750 O O . GLY A 1 96 ? 5.780 -7.784 13.056 1.00 94.44 96 GLY A O 1
ATOM 751 N N . ASN A 1 97 ? 7.364 -8.809 11.850 1.00 94.62 97 ASN A N 1
ATOM 752 C CA . ASN A 1 97 ? 8.374 -7.795 12.107 1.00 94.62 97 ASN A CA 1
ATOM 753 C C . ASN A 1 97 ? 8.161 -6.574 11.200 1.00 94.62 97 ASN A C 1
ATOM 755 O O . ASN A 1 97 ? 8.420 -6.627 10.001 1.00 94.62 97 ASN A O 1
ATOM 759 N N . ILE A 1 98 ? 7.756 -5.436 11.779 1.00 93.88 98 ILE A N 1
ATOM 760 C CA . ILE A 1 98 ? 7.537 -4.175 11.042 1.00 93.88 98 ILE A CA 1
ATOM 761 C C . ILE A 1 98 ? 8.803 -3.647 10.347 1.00 93.88 98 ILE A C 1
ATOM 763 O O . ILE A 1 98 ? 8.711 -2.949 9.341 1.00 93.88 98 ILE A O 1
ATOM 767 N N . GLY A 1 99 ? 9.989 -4.001 10.850 1.00 90.81 99 GLY A N 1
ATOM 768 C CA . GLY A 1 99 ? 11.268 -3.697 10.209 1.00 90.81 99 GLY A CA 1
ATOM 769 C C . GLY A 1 99 ? 11.619 -4.645 9.058 1.00 90.81 99 GLY A C 1
ATOM 770 O O . GLY A 1 99 ? 12.499 -4.331 8.255 1.00 90.81 99 GLY A O 1
ATOM 771 N N . ASN A 1 100 ? 10.937 -5.789 8.940 1.00 95.94 100 ASN A N 1
ATOM 772 C CA . ASN A 1 100 ? 11.127 -6.718 7.836 1.00 95.94 100 ASN A CA 1
ATOM 773 C C . ASN A 1 100 ? 10.286 -6.291 6.627 1.00 95.94 100 ASN A C 1
ATOM 775 O O . ASN A 1 100 ? 9.096 -6.584 6.515 1.00 95.94 100 ASN A O 1
ATOM 779 N N . ARG A 1 101 ? 10.956 -5.639 5.674 1.00 95.44 101 ARG A N 1
ATOM 780 C CA . ARG A 1 101 ? 10.376 -5.184 4.402 1.00 95.44 101 ARG A CA 1
ATOM 781 C C . ARG A 1 101 ? 9.650 -6.304 3.648 1.00 95.44 101 ARG A C 1
ATOM 783 O O . ARG A 1 101 ? 8.619 -6.061 3.037 1.00 95.44 101 ARG A O 1
ATOM 790 N N . VAL A 1 102 ? 10.173 -7.529 3.669 1.00 96.44 102 VAL A N 1
ATOM 791 C CA . VAL A 1 102 ? 9.565 -8.644 2.926 1.00 96.44 102 VAL A CA 1
ATOM 792 C C . VAL A 1 102 ? 8.215 -9.019 3.532 1.00 96.44 102 VAL A C 1
ATOM 794 O O . VAL A 1 102 ? 7.231 -9.145 2.808 1.00 96.44 102 VAL A O 1
ATOM 797 N N . GLU A 1 103 ? 8.143 -9.132 4.858 1.00 98.00 103 GLU A N 1
ATOM 798 C CA . GLU A 1 103 ? 6.894 -9.474 5.547 1.00 98.00 103 GLU A CA 1
ATOM 799 C C . GLU A 1 103 ? 5.831 -8.379 5.389 1.00 98.00 103 GLU A C 1
ATOM 801 O O . GLU A 1 103 ? 4.665 -8.681 5.138 1.00 98.00 103 GLU A O 1
ATOM 806 N N . VAL A 1 104 ? 6.230 -7.105 5.475 1.00 97.81 104 VAL A N 1
ATOM 807 C CA . VAL A 1 104 ? 5.325 -5.966 5.252 1.00 97.81 104 VAL A CA 1
ATOM 808 C C . VAL A 1 104 ? 4.818 -5.932 3.804 1.00 97.81 104 VAL A C 1
ATOM 810 O O . VAL A 1 104 ? 3.638 -5.664 3.563 1.00 97.81 104 VAL A O 1
ATOM 813 N N . GLY A 1 105 ? 5.677 -6.255 2.834 1.00 97.44 105 GLY A N 1
ATOM 814 C CA . GLY A 1 105 ? 5.277 -6.395 1.437 1.00 97.44 105 GLY A CA 1
ATOM 815 C C . GLY A 1 105 ? 4.263 -7.523 1.216 1.00 97.44 105 GLY A C 1
ATOM 816 O O . GLY A 1 105 ? 3.271 -7.329 0.508 1.00 97.44 105 GLY A O 1
ATOM 817 N N . GLU A 1 106 ? 4.454 -8.676 1.864 1.00 98.00 106 GLU A N 1
ATOM 818 C CA . GLU A 1 106 ? 3.508 -9.795 1.771 1.00 98.00 106 GLU A CA 1
ATOM 819 C C . GLU A 1 106 ? 2.168 -9.461 2.444 1.00 98.00 106 GLU A C 1
ATOM 821 O O . GLU A 1 106 ? 1.114 -9.749 1.876 1.00 98.00 106 GLU A O 1
ATOM 826 N N . LEU A 1 107 ? 2.176 -8.766 3.590 1.00 97.88 107 LEU A N 1
ATOM 827 C CA . LEU A 1 107 ? 0.955 -8.232 4.208 1.00 97.88 107 LEU A CA 1
ATOM 828 C C . LEU A 1 107 ? 0.160 -7.378 3.207 1.00 97.88 107 LEU A C 1
ATOM 830 O O . LEU A 1 107 ? -1.048 -7.579 3.046 1.00 97.88 107 LEU A O 1
ATOM 834 N N . ALA A 1 108 ? 0.826 -6.439 2.526 1.00 98.06 108 ALA A N 1
ATOM 835 C CA . ALA A 1 108 ? 0.178 -5.552 1.564 1.00 98.06 108 ALA A CA 1
ATOM 836 C C . ALA A 1 108 ? -0.449 -6.319 0.396 1.00 98.06 108 ALA A C 1
ATOM 838 O O . ALA A 1 108 ? -1.571 -6.004 -0.013 1.00 98.06 108 ALA A O 1
ATOM 839 N N . LYS A 1 109 ? 0.234 -7.351 -0.107 1.00 98.06 109 LYS A N 1
ATOM 840 C CA . LYS A 1 109 ? -0.277 -8.226 -1.168 1.00 98.06 109 LYS A CA 1
ATOM 841 C C . LYS A 1 109 ? -1.515 -8.988 -0.707 1.00 98.06 109 LYS A C 1
ATOM 843 O O . LYS A 1 109 ? -2.559 -8.895 -1.351 1.00 98.06 109 LYS A O 1
ATOM 848 N N . VAL A 1 110 ? -1.425 -9.685 0.427 1.00 97.94 110 VAL A N 1
ATOM 849 C CA . VAL A 1 110 ? -2.527 -10.499 0.959 1.00 97.94 110 VAL A CA 1
ATOM 850 C C . VAL A 1 110 ? -3.755 -9.636 1.247 1.00 97.94 110 VAL A C 1
ATOM 852 O O . VAL A 1 110 ? -4.864 -10.015 0.874 1.00 97.94 110 VAL A O 1
ATOM 855 N N . LEU A 1 111 ? -3.585 -8.462 1.865 1.00 97.44 111 LEU A N 1
ATOM 856 C CA . LEU A 1 111 ? -4.703 -7.552 2.119 1.00 97.44 111 LEU A CA 1
ATOM 857 C C . LEU A 1 111 ? -5.320 -7.031 0.813 1.00 97.44 111 LEU A C 1
ATOM 859 O O . LEU A 1 111 ? -6.542 -7.023 0.683 1.00 97.44 111 LEU A O 1
ATOM 863 N N . THR A 1 112 ? -4.497 -6.634 -0.162 1.00 96.81 112 THR A N 1
ATOM 864 C CA . THR A 1 112 ? -4.984 -6.143 -1.463 1.00 96.81 112 THR A CA 1
ATOM 865 C C . THR A 1 112 ? -5.817 -7.208 -2.181 1.00 96.81 112 THR A C 1
ATOM 867 O O . THR A 1 112 ? -6.898 -6.900 -2.681 1.00 96.81 112 THR A O 1
ATOM 870 N N . TYR A 1 113 ? -5.372 -8.468 -2.174 1.00 96.25 113 TYR A N 1
ATOM 871 C CA . TYR A 1 113 ? -6.129 -9.580 -2.757 1.00 96.25 113 TYR A CA 1
ATOM 872 C C . TYR A 1 113 ? -7.418 -9.874 -1.993 1.00 96.25 113 TYR A C 1
ATOM 874 O O . TYR A 1 113 ? -8.473 -9.957 -2.610 1.00 96.25 113 TYR A O 1
ATOM 882 N N . GLN A 1 114 ? -7.385 -9.909 -0.659 1.00 96.81 114 GLN A N 1
ATOM 883 C CA . GLN A 1 114 ? -8.600 -10.099 0.145 1.00 96.81 114 GLN A CA 1
ATOM 884 C C . GLN A 1 114 ? -9.660 -9.016 -0.109 1.00 96.81 114 GLN A C 1
ATOM 886 O O . GLN A 1 114 ? -10.857 -9.301 -0.064 1.00 96.81 114 GLN A O 1
ATOM 891 N N . LEU A 1 115 ? -9.242 -7.770 -0.355 1.00 95.56 115 LEU A N 1
ATOM 892 C CA . LEU A 1 115 ? -10.155 -6.687 -0.727 1.00 95.56 115 LEU A CA 1
ATOM 893 C C . LEU A 1 115 ? -10.714 -6.877 -2.138 1.00 95.56 115 LEU A C 1
ATOM 895 O O . LEU A 1 115 ? -11.920 -6.729 -2.330 1.00 95.56 115 LEU A O 1
ATOM 899 N N . TYR A 1 116 ? -9.859 -7.224 -3.103 1.00 95.38 116 TYR A N 1
ATOM 900 C CA . TYR A 1 116 ? -10.280 -7.487 -4.476 1.00 95.38 116 TYR A CA 1
ATOM 901 C C . TYR A 1 116 ? -11.267 -8.652 -4.546 1.00 95.38 116 TYR A C 1
ATOM 903 O O . TYR A 1 116 ? -12.343 -8.501 -5.118 1.00 95.38 116 TYR A O 1
ATOM 911 N N . ASP A 1 117 ? -10.954 -9.790 -3.934 1.00 95.75 117 ASP A N 1
ATOM 912 C CA . ASP A 1 117 ? -11.782 -10.999 -3.980 1.00 95.75 117 ASP A CA 1
ATOM 913 C C . ASP A 1 117 ? -13.145 -10.800 -3.315 1.00 95.75 117 ASP A C 1
ATOM 915 O O . ASP A 1 117 ? -14.134 -11.401 -3.723 1.00 95.75 117 ASP A O 1
ATOM 919 N N . ALA A 1 118 ? -13.223 -9.909 -2.326 1.00 93.56 118 ALA A N 1
ATOM 920 C CA . ALA A 1 118 ? -14.460 -9.607 -1.621 1.00 93.56 118 ALA A CA 1
ATOM 921 C C . ALA A 1 118 ? -15.253 -8.419 -2.198 1.00 93.56 118 ALA A C 1
ATOM 923 O O . ALA A 1 118 ? -16.182 -7.936 -1.540 1.00 93.56 118 ALA A O 1
ATOM 924 N N . ARG A 1 119 ? -14.881 -7.908 -3.379 1.00 93.25 119 ARG A N 1
ATOM 925 C CA . ARG A 1 119 ? -15.606 -6.825 -4.059 1.00 93.25 119 ARG A CA 1
ATOM 926 C C . ARG A 1 119 ? -17.059 -7.229 -4.335 1.00 93.25 119 ARG A C 1
ATOM 928 O O . ARG A 1 119 ? -17.338 -8.376 -4.674 1.00 93.25 119 ARG A O 1
ATOM 935 N N . ARG A 1 120 ? -17.985 -6.276 -4.200 1.00 87.94 120 ARG A N 1
ATOM 936 C CA . ARG A 1 120 ? -19.390 -6.481 -4.582 1.00 87.94 120 ARG A CA 1
ATOM 937 C C . ARG A 1 120 ? -19.489 -6.481 -6.110 1.00 87.94 120 ARG A C 1
ATOM 939 O O . ARG A 1 120 ? -18.878 -5.620 -6.742 1.00 87.94 120 ARG A O 1
ATOM 946 N N . MET A 1 121 ? -20.205 -7.461 -6.661 1.00 63.12 121 MET A N 1
ATOM 947 C CA . MET A 1 121 ? -20.591 -7.519 -8.076 1.00 63.12 121 MET A CA 1
ATOM 948 C C . MET A 1 121 ? -21.928 -6.819 -8.286 1.00 63.12 121 MET A C 1
ATOM 950 O O . MET A 1 121 ? -22.759 -6.880 -7.349 1.00 63.12 121 MET A O 1
#

pLDDT: mean 96.59, std 3.49, range [63.12, 98.44]

Radius of gyration: 16.84 Å; Cα contacts (8 Å, |Δi|>4): 107; chains: 1; bounding box: 43×24×48 Å

Foldseek 3Di:
DLVVLLVVLCVLCVPPVVVNVLSVVLLVLLVVLVVLVVVLVVLLVPCVPVDDPVVSVVSNVVSVVSNVVSLVVNLVSLVVQQVSCVVSVHDRSDPDDSPPSVSSNVSSVVSVVVPVVPDDD

Solvent-accessible surface area (backbone atoms only — not comparable to full-atom values): 6545 Å² total; per-residue (Å²): 107,57,59,57,33,49,50,52,48,48,63,70,37,72,87,38,64,69,59,47,52,49,52,52,51,34,57,49,31,26,46,53,32,53,51,34,50,52,52,33,52,51,46,56,70,46,32,76,78,76,42,56,80,64,58,29,54,48,53,47,51,51,34,50,51,52,33,5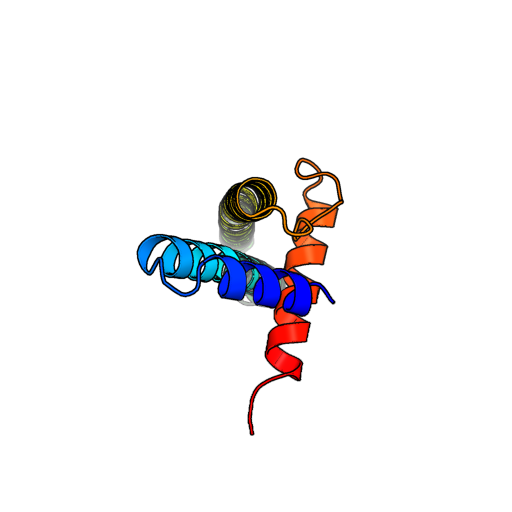2,53,40,44,57,47,30,46,55,30,53,51,49,51,31,52,51,15,59,74,66,73,46,72,53,62,68,88,71,58,77,86,37,64,68,59,52,51,49,50,24,49,54,40,44,47,55,53,60,76,66,55,88,130